Protein AF-A0A5C5Y181-F1 (afdb_monomer_lite)

Organism: NCBI:txid2527996

Foldseek 3Di:
DDPDDDDPQFPDWDWDADPVRDIDTDGDGPDDDDPPFDWDWDDDPPDTDIDGDDPVCVVVPDPPDPPDD

Secondary structure (DSSP, 8-state):
-------TTEEEEEEEE-TTS-EEEEEEES-PPPTT--EEEEEETTEEEEEE--GGGGTS--TTSPPP-

pLDDT: mean 71.19, std 11.58, range [36.66, 85.69]

Radius of gyration: 14.91 Å; chains: 1; bounding box: 33×37×36 Å

Structure (mmCIF, N/CA/C/O backbone):
data_AF-A0A5C5Y181-F1
#
_entry.id   AF-A0A5C5Y181-F1
#
loop_
_atom_site.group_PDB
_atom_site.id
_atom_site.type_symbol
_atom_site.label_atom_id
_atom_site.label_alt_id
_atom_site.label_comp_id
_atom_site.label_asym_id
_atom_site.label_entity_id
_atom_site.label_seq_id
_atom_site.pdbx_PDB_ins_code
_atom_site.Cartn_x
_atom_site.Cartn_y
_atom_site.Cartn_z
_atom_site.occupancy
_atom_site.B_iso_or_equiv
_atom_site.auth_seq_id
_atom_site.auth_comp_id
_atom_site.auth_asym_id
_atom_site.auth_atom_id
_atom_site.pdbx_PDB_model_num
ATOM 1 N N . MET A 1 1 ? -3.982 12.045 24.566 1.00 36.66 1 MET A N 1
ATOM 2 C CA . MET A 1 1 ? -4.622 11.874 23.243 1.00 36.66 1 MET A CA 1
ATOM 3 C C . MET A 1 1 ? -3.522 11.856 22.194 1.00 3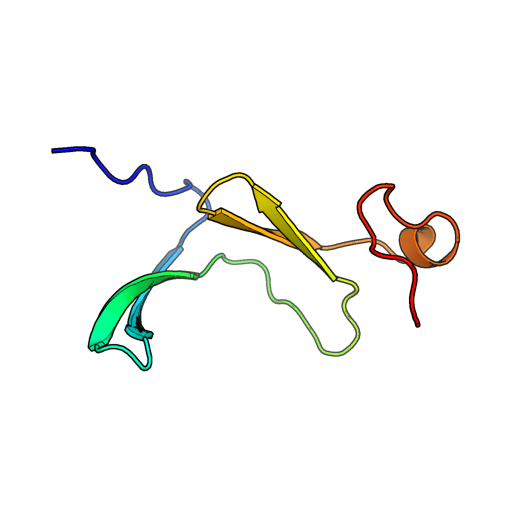6.66 1 MET A C 1
ATOM 5 O O . MET A 1 1 ? -2.844 12.859 22.030 1.00 36.66 1 MET A O 1
ATOM 9 N N . THR A 1 2 ? -3.256 10.708 21.575 1.00 41.31 2 THR A N 1
ATOM 10 C CA . THR A 1 2 ? -2.141 10.530 20.632 1.00 41.31 2 THR A CA 1
ATOM 11 C C . THR A 1 2 ? -2.545 11.098 19.275 1.00 41.31 2 THR A C 1
ATOM 13 O O . THR A 1 2 ? -3.431 10.560 18.614 1.00 41.31 2 THR A O 1
ATOM 16 N N . GLN A 1 3 ? -1.948 12.220 18.878 1.00 45.34 3 GLN A N 1
ATOM 17 C CA . GLN A 1 3 ? -2.239 12.878 17.607 1.00 45.34 3 GLN A CA 1
ATOM 18 C C . GLN A 1 3 ? -1.848 11.938 16.457 1.00 45.34 3 GLN A C 1
ATOM 20 O O . GLN A 1 3 ? -0.691 11.533 16.337 1.00 45.34 3 GLN A O 1
ATOM 25 N N . THR A 1 4 ? -2.816 11.530 15.634 1.00 55.78 4 THR A N 1
ATOM 26 C CA . THR A 1 4 ? -2.551 10.678 14.471 1.00 55.78 4 THR A CA 1
ATOM 27 C C . THR A 1 4 ? -1.696 11.468 13.483 1.00 55.78 4 THR A C 1
ATOM 29 O O . THR A 1 4 ? -2.189 12.383 12.830 1.00 55.78 4 THR A O 1
ATOM 32 N N . LYS A 1 5 ? -0.399 11.154 13.408 1.00 53.38 5 LYS A N 1
ATOM 33 C CA . LYS A 1 5 ? 0.530 11.785 12.466 1.00 53.38 5 L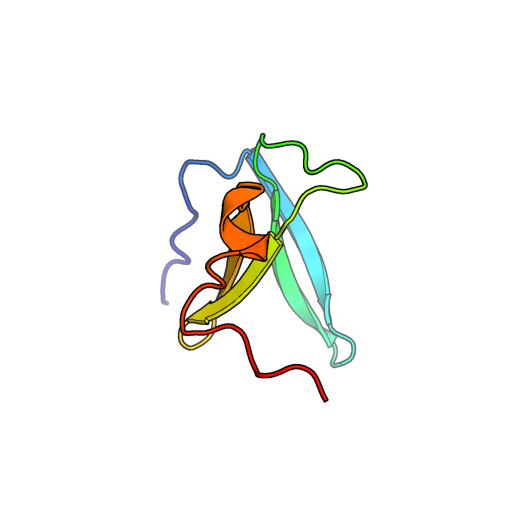YS A CA 1
ATOM 34 C C . LYS A 1 5 ? 0.162 11.336 11.049 1.00 53.38 5 LYS A C 1
ATOM 36 O O . LYS A 1 5 ? 0.382 10.176 10.703 1.00 53.38 5 LYS A O 1
ATOM 41 N N . ILE A 1 6 ? -0.461 12.233 10.288 1.00 60.41 6 ILE A N 1
ATOM 42 C CA . ILE A 1 6 ? -0.831 12.021 8.885 1.00 60.41 6 ILE A CA 1
ATOM 43 C C . ILE A 1 6 ? 0.423 12.238 8.036 1.00 60.41 6 ILE A C 1
ATOM 45 O O . ILE A 1 6 ? 1.160 13.200 8.256 1.00 60.41 6 ILE A O 1
ATOM 49 N N . ASP A 1 7 ? 0.680 11.326 7.102 1.00 61.94 7 ASP A N 1
ATOM 50 C CA . ASP A 1 7 ? 1.798 11.450 6.172 1.00 61.94 7 ASP A CA 1
ATOM 51 C C . ASP A 1 7 ? 1.576 12.641 5.210 1.00 61.94 7 ASP A C 1
ATOM 53 O O . ASP A 1 7 ? 0.465 12.784 4.689 1.00 61.94 7 ASP A O 1
ATOM 57 N N . PRO A 1 8 ? 2.587 13.494 4.948 1.00 67.50 8 PRO A N 1
ATOM 58 C CA . PRO A 1 8 ? 2.446 14.673 4.086 1.00 67.50 8 PRO A CA 1
ATOM 59 C C . PRO A 1 8 ? 1.992 14.378 2.648 1.00 67.50 8 PRO A C 1
ATOM 61 O O . PRO A 1 8 ? 1.500 15.276 1.970 1.00 67.50 8 PRO A O 1
ATOM 64 N N . SER A 1 9 ? 2.154 13.143 2.164 1.00 63.19 9 SER A N 1
ATOM 65 C CA . SER A 1 9 ? 1.739 12.725 0.818 1.00 63.19 9 SER A CA 1
ATOM 66 C C . SER A 1 9 ? 0.244 12.392 0.695 1.00 63.19 9 SER A C 1
ATOM 68 O O . SER A 1 9 ? -0.248 12.125 -0.409 1.00 63.19 9 SER A O 1
ATOM 70 N N . VAL A 1 10 ? -0.492 12.396 1.812 1.00 68.31 10 VAL A N 1
ATOM 71 C CA . VAL A 1 10 ? -1.928 12.100 1.854 1.00 68.31 10 VAL A CA 1
ATOM 72 C C . VAL A 1 10 ? -2.732 13.319 1.408 1.00 68.31 10 VAL A C 1
ATOM 74 O O . VAL A 1 10 ? -2.742 14.352 2.068 1.00 68.31 10 VAL A O 1
ATOM 77 N N . ILE A 1 11 ? -3.472 13.168 0.310 1.00 78.62 11 ILE A N 1
ATOM 78 C CA . ILE A 1 11 ? -4.345 14.210 -0.253 1.00 78.62 11 ILE A CA 1
ATOM 79 C C . ILE A 1 11 ? -5.798 14.110 0.210 1.00 78.62 11 ILE A C 1
ATOM 81 O O . ILE A 1 11 ? -6.556 15.066 0.072 1.00 78.62 11 ILE A O 1
ATOM 85 N N . ALA A 1 12 ? -6.214 12.957 0.732 1.00 74.44 12 ALA A N 1
ATOM 86 C CA . ALA A 1 12 ? -7.545 12.778 1.300 1.00 74.44 12 ALA A CA 1
ATOM 87 C C . ALA A 1 12 ? -7.548 11.659 2.341 1.00 74.44 12 ALA A C 1
ATOM 89 O O . ALA A 1 12 ? -6.869 10.648 2.175 1.00 74.44 12 ALA A O 1
ATOM 90 N N . LEU A 1 13 ? -8.356 11.814 3.388 1.00 77.56 13 LEU A N 1
ATOM 91 C CA . LEU A 1 13 ? -8.661 10.745 4.335 1.00 77.56 13 LEU A CA 1
ATOM 92 C C . LEU A 1 13 ? -10.062 10.220 4.045 1.00 77.56 13 LEU A C 1
ATOM 94 O O . LEU A 1 13 ? -11.043 10.947 4.183 1.00 77.56 13 LEU A O 1
ATOM 98 N N . LEU A 1 14 ? -10.150 8.955 3.655 1.00 78.25 14 LEU A N 1
ATOM 99 C CA . LEU A 1 14 ? -11.411 8.283 3.383 1.00 78.25 14 LEU A CA 1
ATOM 100 C C . LEU A 1 14 ? -11.883 7.568 4.656 1.00 78.25 14 LEU A C 1
ATOM 102 O O . LEU A 1 14 ? -11.136 6.738 5.190 1.00 78.25 14 LEU A O 1
ATOM 106 N N . PRO A 1 15 ? -13.078 7.892 5.180 1.00 80.19 15 PRO A N 1
ATOM 107 C CA . PRO A 1 15 ? -13.640 7.189 6.322 1.00 80.19 15 PRO A CA 1
ATOM 108 C C . PRO A 1 15 ? -14.110 5.795 5.900 1.00 80.19 15 PRO A C 1
ATOM 110 O O . PRO A 1 15 ? -14.768 5.636 4.874 1.00 80.19 15 PRO A O 1
ATOM 113 N N . LEU A 1 16 ? -13.784 4.791 6.707 1.00 81.00 16 LEU A N 1
ATOM 114 C CA . LEU A 1 16 ? -14.225 3.412 6.529 1.00 81.00 16 LEU A CA 1
ATOM 115 C C . LEU A 1 16 ? -14.616 2.815 7.876 1.00 81.00 16 LEU A C 1
ATOM 117 O O . LEU A 1 16 ? -14.057 3.166 8.914 1.00 81.00 16 LEU A O 1
ATOM 121 N N . THR A 1 17 ? -15.544 1.870 7.846 1.00 83.38 17 THR A N 1
ATOM 122 C CA . THR A 1 17 ? -15.966 1.116 9.026 1.00 83.38 17 THR A CA 1
ATOM 123 C C . THR A 1 17 ? -15.542 -0.330 8.835 1.00 83.38 17 THR A C 1
ATOM 125 O O . THR A 1 17 ? -15.845 -0.937 7.806 1.00 83.38 17 THR A O 1
ATOM 128 N N . ARG A 1 18 ? -14.793 -0.878 9.794 1.00 77.56 18 ARG A N 1
ATOM 129 C CA . ARG A 1 18 ? -14.445 -2.304 9.799 1.00 77.56 18 ARG A CA 1
ATOM 130 C C . ARG A 1 18 ? -15.690 -3.156 10.054 1.00 77.56 18 ARG A C 1
ATOM 132 O O . ARG A 1 18 ? -16.704 -2.668 10.540 1.00 77.56 18 ARG A O 1
ATOM 139 N N . HIS A 1 19 ? -15.596 -4.449 9.755 1.00 75.38 19 HIS A N 1
ATOM 140 C CA . HIS A 1 19 ? -16.678 -5.414 9.986 1.00 75.38 19 HIS A CA 1
ATOM 141 C C . HIS A 1 19 ? -17.101 -5.515 11.464 1.00 75.38 19 HIS A C 1
ATOM 143 O O . HIS A 1 19 ? -18.238 -5.868 11.748 1.00 75.38 19 HIS A O 1
ATOM 149 N N . ASP A 1 20 ? -16.205 -5.171 12.392 1.00 85.69 20 ASP A N 1
ATOM 150 C CA . ASP A 1 20 ? -16.450 -5.105 13.838 1.00 85.69 20 ASP A CA 1
ATOM 151 C C . ASP A 1 20 ? -17.061 -3.764 14.303 1.00 85.69 20 ASP A C 1
ATOM 153 O O . ASP A 1 20 ? -17.224 -3.535 15.498 1.00 85.69 20 ASP A O 1
ATOM 157 N N . GLY A 1 21 ? -17.382 -2.855 13.374 1.00 84.81 21 GLY A N 1
ATOM 158 C CA . GLY A 1 21 ? -17.917 -1.525 13.671 1.00 84.81 21 GLY A CA 1
ATOM 159 C C . GLY A 1 21 ? -16.862 -0.467 14.012 1.00 84.81 21 GLY A C 1
ATOM 160 O O . GLY A 1 21 ? -17.209 0.703 14.174 1.00 84.81 21 GLY A O 1
ATOM 161 N N . THR A 1 22 ? -15.575 -0.823 14.080 1.00 84.31 22 THR A N 1
ATOM 162 C CA . THR A 1 22 ? -14.506 0.126 14.417 1.00 84.31 22 THR A CA 1
ATOM 163 C C . THR A 1 22 ? -14.290 1.133 13.279 1.00 84.31 22 THR A C 1
ATOM 165 O O . THR A 1 22 ? -14.016 0.723 12.142 1.00 84.31 22 THR A O 1
ATOM 168 N N . PRO A 1 23 ? -14.340 2.452 13.552 1.00 77.69 23 PRO A N 1
ATOM 169 C CA . PRO A 1 23 ? -14.047 3.465 12.548 1.00 77.69 23 PRO A CA 1
ATOM 170 C C . PRO A 1 23 ? -12.544 3.521 12.256 1.00 77.69 23 PRO A C 1
ATOM 172 O O . PRO A 1 23 ? -11.711 3.641 13.157 1.00 77.69 23 PRO A O 1
ATOM 175 N N . VAL A 1 24 ? -12.192 3.492 10.976 1.00 81.00 24 VAL A N 1
ATOM 176 C CA . VAL A 1 24 ? -10.824 3.650 10.476 1.00 81.00 24 VAL A CA 1
ATOM 177 C C . VAL A 1 24 ? -10.770 4.713 9.381 1.00 81.00 24 VAL A C 1
ATOM 179 O O . VAL A 1 24 ? -11.773 5.066 8.764 1.00 81.00 24 VAL A O 1
ATOM 182 N N . ARG A 1 25 ? -9.581 5.273 9.152 1.00 73.25 25 ARG A N 1
ATOM 183 C CA . ARG A 1 25 ? -9.337 6.257 8.090 1.00 73.25 25 ARG A CA 1
ATOM 184 C C . ARG A 1 25 ? -8.238 5.738 7.177 1.00 73.25 25 ARG A C 1
ATOM 186 O O . ARG A 1 25 ? -7.187 5.341 7.674 1.00 73.25 25 ARG A O 1
ATOM 193 N N . ILE A 1 26 ? -8.475 5.763 5.869 1.00 73.81 26 ILE A N 1
ATOM 194 C CA . ILE A 1 26 ? -7.466 5.429 4.859 1.00 73.81 26 ILE A CA 1
ATOM 195 C C . ILE A 1 26 ? -6.955 6.717 4.220 1.00 73.81 26 ILE A C 1
ATOM 197 O O . ILE A 1 26 ? -7.737 7.518 3.716 1.00 73.81 26 ILE A O 1
ATOM 201 N N . GLY A 1 27 ? -5.636 6.910 4.236 1.00 70.62 27 GLY A N 1
ATOM 202 C CA . GLY A 1 27 ? -4.982 7.981 3.491 1.00 70.62 27 GLY A CA 1
ATOM 203 C C . GLY A 1 27 ? -4.889 7.637 2.009 1.00 70.62 27 GLY A C 1
ATOM 204 O O . GLY A 1 27 ? -4.250 6.657 1.640 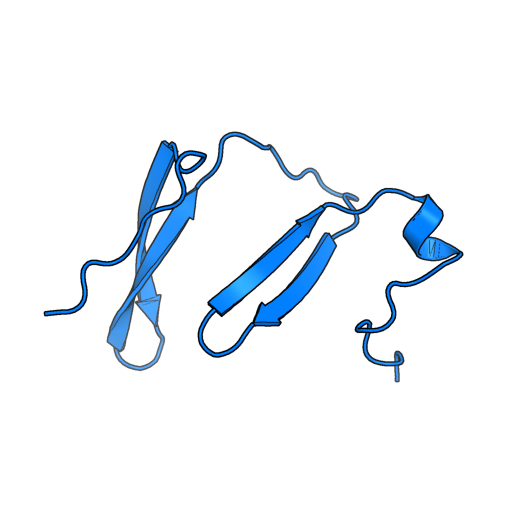1.00 70.62 27 GLY A O 1
ATOM 205 N N . ARG A 1 28 ? -5.514 8.449 1.157 1.00 69.25 28 ARG A N 1
ATOM 206 C CA . ARG A 1 28 ? -5.322 8.431 -0.293 1.00 69.25 28 ARG A CA 1
ATOM 207 C C . ARG A 1 28 ? -4.127 9.314 -0.635 1.00 69.25 28 ARG A C 1
ATOM 209 O O . ARG A 1 28 ? -4.122 10.493 -0.286 1.00 69.25 28 ARG A O 1
ATOM 216 N N . THR A 1 29 ? -3.154 8.766 -1.350 1.00 68.94 29 THR A N 1
ATOM 217 C CA . THR A 1 29 ? -2.017 9.515 -1.903 1.00 68.94 29 THR A CA 1
ATOM 218 C C . THR A 1 29 ? -2.233 9.791 -3.399 1.00 68.94 29 THR A C 1
ATOM 220 O O . THR A 1 29 ? -3.147 9.241 -4.019 1.00 68.94 29 THR A O 1
ATOM 223 N N . MET A 1 30 ? -1.426 10.677 -3.994 1.00 64.12 30 MET A N 1
ATOM 224 C CA . MET A 1 30 ? -1.510 11.028 -5.427 1.00 64.12 30 MET A CA 1
ATOM 225 C C . MET A 1 30 ? -0.999 9.935 -6.376 1.00 64.12 30 MET A C 1
ATOM 227 O O . MET A 1 30 ? -1.193 10.044 -7.586 1.00 64.12 30 MET A O 1
ATOM 231 N N . ARG A 1 31 ? -0.332 8.891 -5.867 1.00 63.31 31 ARG A N 1
ATOM 232 C CA . ARG A 1 31 ? 0.223 7.835 -6.720 1.00 63.31 31 ARG A CA 1
ATOM 233 C C . ARG A 1 31 ? -0.890 6.889 -7.168 1.00 63.31 31 ARG A C 1
ATOM 235 O O . ARG A 1 31 ? -1.512 6.210 -6.356 1.00 63.31 31 ARG A O 1
ATOM 242 N N . ARG A 1 32 ? -1.140 6.864 -8.478 1.00 62.34 32 ARG A N 1
ATOM 243 C CA . ARG A 1 32 ? -2.054 5.925 -9.132 1.00 62.34 32 ARG A CA 1
ATOM 244 C C . ARG A 1 32 ? -1.374 4.556 -9.207 1.00 62.34 32 ARG A C 1
ATOM 246 O O . ARG A 1 32 ? -0.314 4.441 -9.807 1.00 62.34 32 ARG A O 1
ATOM 253 N N . ILE A 1 33 ? -1.979 3.550 -8.579 1.00 69.06 33 ILE A N 1
ATOM 254 C CA . ILE A 1 33 ? -1.588 2.141 -8.716 1.00 69.06 33 ILE A CA 1
ATOM 255 C C . ILE A 1 33 ? -2.447 1.563 -9.839 1.00 69.06 33 ILE A C 1
ATOM 257 O O . ILE A 1 33 ? -3.676 1.657 -9.781 1.00 69.06 33 ILE A O 1
ATOM 261 N N . GLU A 1 34 ? -1.817 1.020 -10.875 1.00 65.62 34 GLU A N 1
ATOM 262 C CA . GLU A 1 34 ? -2.509 0.481 -12.044 1.00 65.62 34 GLU A CA 1
ATOM 263 C C . GLU A 1 34 ? -2.598 -1.047 -11.981 1.00 65.62 34 GLU A C 1
ATOM 265 O O . GLU A 1 34 ? -1.947 -1.712 -11.170 1.00 65.62 34 GLU A O 1
ATOM 270 N N . ARG A 1 35 ? -3.448 -1.637 -12.828 1.00 63.22 35 ARG A N 1
ATOM 271 C CA . ARG A 1 35 ? -3.516 -3.097 -12.943 1.00 63.22 35 ARG A CA 1
ATOM 272 C C . ARG A 1 35 ? -2.153 -3.608 -13.424 1.00 63.22 35 ARG A C 1
ATOM 274 O O . ARG A 1 35 ? -1.681 -3.174 -14.465 1.00 63.22 35 ARG A O 1
ATOM 281 N N . GLY A 1 36 ? -1.573 -4.554 -12.687 1.00 68.88 36 GLY A N 1
ATOM 282 C CA . GLY A 1 36 ? -0.251 -5.115 -12.983 1.00 68.88 36 GLY A CA 1
ATOM 283 C C . GLY A 1 36 ? 0.895 -4.465 -12.206 1.00 68.88 36 GLY A C 1
ATOM 284 O O . GLY A 1 36 ? 2.009 -4.969 -12.268 1.00 68.88 36 GLY A O 1
ATOM 285 N N . THR A 1 37 ? 0.641 -3.403 -11.431 1.00 79.38 37 THR A N 1
ATOM 286 C CA . THR A 1 37 ? 1.655 -2.845 -10.529 1.00 79.38 37 THR A CA 1
ATOM 287 C C . THR A 1 37 ? 2.025 -3.858 -9.446 1.00 79.38 37 THR A C 1
ATOM 289 O O . THR A 1 37 ? 1.156 -4.348 -8.719 1.00 79.38 37 THR A O 1
ATOM 292 N N . LEU A 1 38 ? 3.322 -4.143 -9.317 1.00 79.12 38 LEU A N 1
ATOM 293 C CA . LEU A 1 38 ? 3.854 -4.955 -8.232 1.00 79.12 38 LEU A CA 1
ATOM 294 C C . LEU A 1 38 ? 3.820 -4.153 -6.936 1.00 79.12 38 LEU A C 1
ATOM 296 O O . LEU A 1 38 ? 4.272 -3.009 -6.870 1.00 79.12 38 LEU A O 1
ATOM 300 N N . VAL A 1 39 ? 3.255 -4.755 -5.896 1.00 83.31 39 VAL A N 1
ATOM 301 C CA . VAL A 1 39 ? 3.144 -4.130 -4.582 1.00 83.31 39 VAL A CA 1
ATOM 302 C C . VAL A 1 39 ? 3.526 -5.121 -3.496 1.00 83.31 39 VAL A C 1
ATOM 304 O O . VAL A 1 39 ? 3.205 -6.306 -3.587 1.00 83.31 39 VAL A O 1
ATOM 307 N N . GLN A 1 40 ? 4.165 -4.618 -2.446 1.00 79.81 40 GLN A N 1
ATOM 308 C CA . GLN A 1 40 ? 4.393 -5.355 -1.210 1.00 79.81 40 GLN A CA 1
ATOM 309 C C . GLN A 1 40 ? 3.537 -4.750 -0.108 1.00 79.81 40 GLN A C 1
ATOM 311 O O . GLN A 1 40 ? 3.550 -3.537 0.102 1.00 79.81 40 GLN A O 1
ATOM 316 N N . VAL A 1 41 ? 2.810 -5.596 0.615 1.00 81.69 41 VAL A N 1
ATOM 317 C CA . VAL A 1 41 ? 2.078 -5.187 1.814 1.00 81.69 41 VAL A CA 1
ATOM 318 C C . VAL A 1 41 ? 2.834 -5.710 3.022 1.00 81.69 41 VAL A C 1
ATOM 320 O O . VAL A 1 41 ? 2.973 -6.918 3.188 1.00 81.69 41 VAL A O 1
ATOM 323 N N . VAL A 1 42 ? 3.306 -4.798 3.866 1.00 79.81 42 VAL A N 1
ATOM 324 C CA . VAL A 1 42 ? 4.063 -5.112 5.081 1.00 79.81 42 VAL A CA 1
ATOM 325 C C . VAL A 1 42 ? 3.301 -4.587 6.291 1.00 79.81 42 VAL A C 1
ATOM 327 O O . VAL A 1 42 ? 2.653 -3.538 6.243 1.00 79.81 42 VAL A O 1
ATOM 330 N N . ARG A 1 43 ? 3.358 -5.327 7.400 1.00 80.56 43 ARG A N 1
ATOM 331 C CA . ARG A 1 43 ? 2.814 -4.883 8.683 1.00 80.56 43 ARG A CA 1
ATOM 332 C C . ARG A 1 43 ? 3.935 -4.338 9.562 1.00 80.56 43 ARG A C 1
ATOM 334 O O . ARG A 1 43 ? 4.731 -5.100 10.095 1.00 80.56 43 ARG A O 1
ATOM 341 N N . GLU A 1 44 ? 3.919 -3.034 9.802 1.00 76.69 44 GLU A N 1
ATOM 342 C CA . GLU A 1 44 ? 4.860 -2.348 10.688 1.00 76.69 44 GLU A CA 1
ATOM 343 C C . GLU A 1 44 ? 4.148 -1.999 12.003 1.00 76.69 44 GLU A C 1
ATOM 345 O O . GLU A 1 44 ? 3.463 -0.979 12.142 1.00 76.69 44 GLU A O 1
ATOM 350 N N . GLY A 1 45 ? 4.230 -2.908 12.978 1.00 80.31 45 GLY A N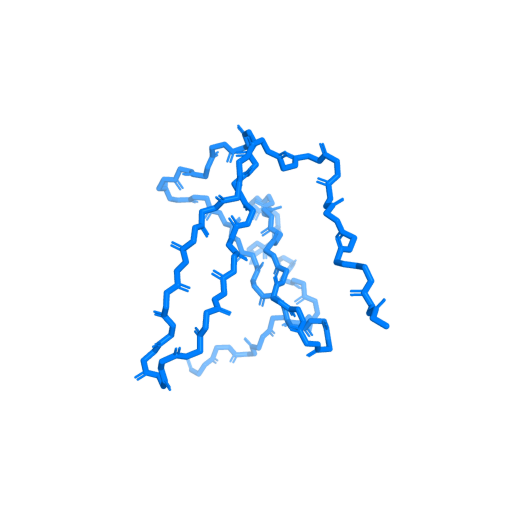 1
ATOM 351 C CA . GLY A 1 45 ? 3.517 -2.785 14.250 1.00 80.31 45 GLY A CA 1
ATOM 352 C C . GLY A 1 45 ? 1.992 -2.830 14.077 1.00 80.31 45 GLY A C 1
ATOM 353 O O . GLY A 1 45 ? 1.409 -3.886 13.810 1.00 80.31 45 GLY A O 1
ATOM 354 N N . ASN A 1 46 ? 1.323 -1.687 14.265 1.00 76.56 46 ASN A N 1
ATOM 355 C CA . ASN A 1 46 ? -0.126 -1.536 14.070 1.00 76.56 46 ASN A CA 1
ATOM 356 C C . ASN A 1 46 ? -0.506 -0.885 12.729 1.00 76.56 46 ASN A C 1
ATOM 358 O O . ASN A 1 46 ? -1.682 -0.586 12.510 1.00 76.56 46 ASN A O 1
ATOM 362 N N . ARG A 1 47 ? 0.472 -0.656 11.847 1.00 63.41 47 ARG A N 1
ATOM 363 C CA . ARG A 1 47 ? 0.279 -0.052 10.529 1.00 63.41 47 ARG A CA 1
ATOM 364 C C . ARG A 1 47 ? 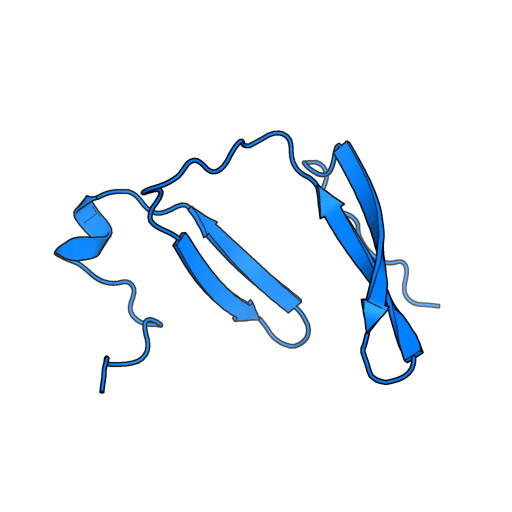0.406 -1.108 9.441 1.00 63.41 47 ARG A C 1
ATOM 366 O O . ARG A 1 47 ? 1.201 -2.035 9.557 1.00 63.41 47 ARG A O 1
ATOM 373 N N . LEU A 1 48 ? -0.397 -0.953 8.395 1.00 73.12 48 LEU A N 1
ATOM 374 C CA . LEU A 1 48 ? -0.191 -1.633 7.122 1.00 73.12 48 LEU A CA 1
ATOM 375 C C . LEU A 1 48 ? 0.442 -0.619 6.174 1.00 73.12 48 LEU A C 1
ATOM 377 O O . LEU A 1 48 ? -0.150 0.433 5.924 1.00 73.12 48 LEU A O 1
ATOM 381 N N . THR A 1 49 ? 1.631 -0.943 5.684 1.00 72.69 49 THR A N 1
ATOM 382 C CA . THR A 1 49 ? 2.408 -0.127 4.753 1.00 72.69 49 THR A CA 1
ATOM 383 C C . THR A 1 49 ? 2.425 -0.835 3.402 1.00 72.69 49 THR A C 1
ATOM 385 O O . THR A 1 49 ? 2.653 -2.043 3.330 1.00 72.69 49 THR A O 1
ATOM 388 N N . LEU A 1 50 ? 2.130 -0.097 2.331 1.00 77.38 50 LEU A N 1
ATOM 389 C CA . LEU A 1 50 ? 2.152 -0.605 0.961 1.00 77.38 50 LEU A CA 1
ATOM 390 C C . LEU A 1 50 ? 3.326 0.031 0.216 1.00 77.38 50 LEU A C 1
ATOM 392 O O . LEU A 1 50 ? 3.364 1.251 0.055 1.00 77.38 50 LEU A O 1
ATOM 396 N N . TYR A 1 51 ? 4.253 -0.800 -0.250 1.00 77.62 51 TYR A N 1
ATOM 397 C CA . TYR A 1 51 ? 5.358 -0.397 -1.113 1.00 77.62 51 TYR A CA 1
ATOM 398 C C . TYR A 1 51 ? 5.005 -0.711 -2.562 1.00 77.62 51 TYR A C 1
ATOM 400 O O . TYR A 1 51 ? 4.508 -1.794 -2.862 1.00 77.62 51 TYR A O 1
ATOM 408 N N . ILE A 1 52 ? 5.257 0.240 -3.457 1.00 80.81 52 ILE A N 1
ATOM 409 C CA . ILE A 1 52 ? 5.209 0.006 -4.902 1.00 80.81 52 ILE A CA 1
ATOM 410 C C . ILE A 1 52 ? 6.594 -0.493 -5.301 1.00 80.81 52 ILE A C 1
ATOM 412 O O . ILE A 1 52 ? 7.584 0.163 -4.980 1.00 80.81 52 ILE A O 1
ATOM 416 N N . LEU A 1 53 ? 6.642 -1.654 -5.942 1.00 79.56 53 LEU A N 1
ATOM 417 C CA . LEU A 1 53 ? 7.875 -2.326 -6.328 1.00 79.56 53 LEU A CA 1
ATOM 418 C C . LEU A 1 53 ? 8.130 -2.170 -7.828 1.00 79.56 53 LEU A C 1
ATOM 420 O O . LEU A 1 53 ? 7.190 -2.087 -8.621 1.00 79.56 53 LEU A O 1
ATOM 424 N N . ASP A 1 54 ? 9.406 -2.201 -8.196 1.00 80.56 54 ASP A N 1
ATOM 425 C CA . ASP A 1 54 ? 9.845 -2.339 -9.583 1.00 80.56 54 ASP A CA 1
ATOM 426 C C . ASP A 1 54 ? 9.877 -3.822 -10.000 1.00 80.56 54 ASP A C 1
ATOM 428 O O . ASP A 1 54 ? 9.862 -4.724 -9.158 1.00 80.56 54 ASP A O 1
ATOM 432 N N . GLU A 1 55 ? 9.958 -4.096 -11.305 1.00 80.62 55 GLU A N 1
ATOM 433 C CA . GLU A 1 55 ? 9.988 -5.466 -11.851 1.00 80.62 55 GLU A CA 1
ATOM 434 C C . GLU A 1 55 ? 11.178 -6.301 -11.355 1.00 80.62 55 GLU A C 1
ATOM 436 O O . GLU A 1 55 ? 11.064 -7.520 -11.240 1.00 80.62 55 GLU A O 1
ATOM 441 N N . SER A 1 56 ? 12.287 -5.659 -10.971 1.00 81.38 56 SER A N 1
ATOM 442 C CA . SER A 1 56 ? 13.458 -6.327 -10.382 1.00 81.38 56 SER A CA 1
ATOM 443 C C . SER A 1 56 ? 13.134 -7.102 -9.099 1.00 81.38 56 SER A C 1
ATOM 445 O O . SER A 1 56 ? 13.844 -8.050 -8.757 1.00 81.38 56 SER A O 1
ATOM 447 N N . ALA A 1 57 ? 12.038 -6.755 -8.415 1.00 81.31 57 ALA A N 1
ATOM 448 C CA . ALA A 1 57 ? 11.559 -7.473 -7.240 1.00 81.31 57 ALA A CA 1
ATOM 449 C C . ALA A 1 57 ? 11.000 -8.873 -7.558 1.00 81.31 57 ALA A C 1
ATOM 451 O O . ALA A 1 57 ? 10.807 -9.668 -6.642 1.00 81.31 57 ALA A O 1
ATOM 452 N N . LEU A 1 58 ? 10.734 -9.199 -8.829 1.00 80.62 58 LEU A N 1
ATOM 453 C CA . LEU A 1 58 ? 10.363 -10.559 -9.238 1.00 80.62 58 LEU A CA 1
ATOM 454 C C . LEU A 1 58 ? 11.552 -11.522 -9.172 1.00 80.62 58 LEU A C 1
ATOM 456 O O . LEU A 1 58 ? 11.374 -12.693 -8.849 1.00 80.62 58 LEU A O 1
ATOM 460 N N . GLU A 1 59 ? 12.750 -11.023 -9.475 1.00 84.62 59 GLU A N 1
ATOM 461 C CA . GLU A 1 59 ? 13.995 -11.797 -9.440 1.00 84.62 59 GLU A CA 1
ATOM 462 C C . GLU A 1 59 ? 14.630 -11.769 -8.048 1.00 84.62 59 GLU A C 1
ATOM 464 O O . GLU A 1 59 ? 15.184 -12.765 -7.590 1.00 84.62 59 GLU A O 1
ATOM 469 N N . ASN A 1 60 ? 14.521 -10.625 -7.368 1.00 82.69 60 ASN A N 1
ATOM 470 C CA . ASN A 1 60 ? 15.081 -10.384 -6.044 1.00 82.69 60 ASN A CA 1
ATOM 471 C C . ASN A 1 60 ? 13.953 -9.984 -5.087 1.00 82.69 60 ASN A C 1
ATOM 473 O O . ASN A 1 60 ? 13.797 -8.796 -4.782 1.00 82.69 60 ASN A O 1
ATOM 477 N N .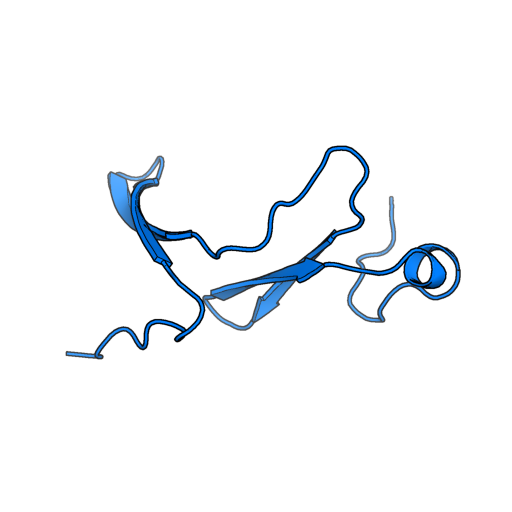 PRO A 1 61 ? 13.124 -10.947 -4.649 1.00 75.12 61 PRO A N 1
ATOM 478 C CA . PRO A 1 61 ? 12.016 -10.648 -3.761 1.00 75.12 61 PRO A CA 1
ATOM 479 C C . PRO A 1 61 ? 12.535 -10.033 -2.452 1.00 75.12 61 PRO A C 1
ATOM 481 O O . PRO A 1 61 ? 13.551 -10.485 -1.915 1.00 75.12 61 PRO A O 1
ATOM 484 N N . PRO A 1 62 ? 11.865 -8.994 -1.922 1.00 70.38 62 PRO A N 1
ATOM 485 C CA . PRO A 1 62 ? 12.249 -8.392 -0.652 1.00 70.38 62 PRO A CA 1
ATOM 486 C C . PRO A 1 62 ? 12.197 -9.440 0.468 1.00 70.38 62 PRO A C 1
ATOM 488 O O . PRO A 1 62 ? 11.314 -10.293 0.477 1.00 70.38 62 PRO A O 1
ATOM 491 N N . ALA A 1 63 ? 13.126 -9.362 1.425 1.00 67.81 63 ALA A N 1
ATOM 492 C CA . ALA A 1 63 ? 13.330 -10.389 2.458 1.00 67.81 63 ALA A CA 1
ATOM 493 C C . ALA A 1 63 ? 12.080 -10.699 3.311 1.00 67.81 63 ALA A C 1
ATOM 495 O O . ALA A 1 63 ? 11.959 -11.796 3.845 1.00 67.81 63 ALA A O 1
ATOM 496 N N . ASP A 1 64 ? 11.140 -9.753 3.396 1.00 66.25 64 ASP A N 1
ATOM 497 C CA . ASP A 1 64 ? 9.874 -9.893 4.124 1.00 66.25 64 ASP A CA 1
ATOM 498 C C . ASP A 1 64 ? 8.717 -10.422 3.254 1.00 66.25 64 ASP A C 1
ATOM 500 O O . ASP A 1 64 ? 7.553 -10.372 3.663 1.00 66.25 64 ASP A O 1
ATOM 504 N N . CYS A 1 65 ? 8.981 -10.888 2.028 1.00 56.06 65 CYS A N 1
ATOM 505 C CA . CYS A 1 65 ? 7.982 -11.612 1.249 1.00 56.06 65 CYS A CA 1
ATOM 506 C C . CYS A 1 65 ? 7.777 -12.997 1.882 1.00 56.06 65 CYS A C 1
ATOM 508 O O . CYS A 1 65 ? 8.712 -13.797 1.877 1.00 56.06 65 CYS A O 1
ATOM 510 N N . PRO A 1 66 ? 6.580 -13.318 2.412 1.00 52.66 66 PRO A N 1
ATOM 511 C CA . PRO A 1 66 ? 6.316 -14.669 2.881 1.00 52.66 66 PRO A CA 1
ATOM 512 C C . PRO A 1 66 ? 6.494 -15.639 1.709 1.00 52.66 66 PRO A C 1
ATOM 514 O O . PRO A 1 66 ? 6.002 -15.369 0.607 1.00 52.66 66 PRO A O 1
ATOM 517 N N . GLU A 1 67 ? 7.212 -16.741 1.943 1.00 47.91 67 GLU A N 1
ATOM 518 C CA . GLU A 1 67 ? 7.344 -17.821 0.966 1.00 47.91 67 GLU A CA 1
ATOM 519 C C . GLU A 1 67 ? 5.944 -18.213 0.476 1.00 47.91 67 GLU A C 1
ATOM 521 O O . GLU A 1 67 ? 5.016 -18.413 1.268 1.00 47.91 67 GLU A O 1
ATOM 526 N N . ARG A 1 68 ? 5.764 -18.235 -0.849 1.00 49.78 68 ARG A N 1
ATOM 527 C CA . ARG A 1 68 ? 4.511 -18.693 -1.453 1.00 49.78 68 ARG A CA 1
ATOM 528 C C . ARG A 1 68 ? 4.281 -20.158 -1.047 1.00 49.78 68 ARG A C 1
ATOM 530 O O . ARG A 1 68 ? 5.233 -20.930 -1.150 1.00 49.78 68 ARG A O 1
ATOM 537 N N . PRO A 1 69 ? 3.063 -20.541 -0.624 1.00 46.41 69 PRO A N 1
ATOM 538 C CA . PRO A 1 69 ? 2.698 -21.949 -0.499 1.00 46.41 69 PRO A CA 1
ATOM 539 C C . PRO A 1 69 ? 2.688 -22.656 -1.860 1.00 46.41 69 PRO A C 1
ATOM 541 O O . PRO A 1 69 ? 2.483 -21.966 -2.891 1.00 46.41 69 PRO A O 1
#

Sequence (69 aa):
MTQTKIDPSVIALLPLTRHDGTPVRIGRTMRRIERGTLVQVVREGNRLTLYILDESALENPPADCPERP